Protein AF-A0A3A4KL63-F1 (afdb_monomer)

Sequence (98 aa):
MMPVARDPVGDGLELARTRLVRYDVAFSEEAIEQTLAGANELLRSGPAVPDRATELTIEMVAIAATMRIHYGEPELSFNELASFVDVFRRFMNSWWHE

Secondary structure (DSSP, 8-state):
-PPPPP-HHHHHHHHHHHHHHHTT----TGGGHHHHHHHHHHHHHSS---HHHHHHHHHHHHHHHHHHHHHTPPPPPHHHHHHHHHHHHHHHHHHH--

Mean predicted aligned error: 4.66 Å

Organism: NCBI:txid2340916

Solvent-accessible surface area (backbone atoms only — not comparable to full-atom values): 5670 Å² total; per-residue (Å²): 132,82,79,77,79,83,53,32,58,60,55,6,48,52,51,24,45,55,52,34,52,75,70,75,38,84,77,55,67,80,84,38,42,69,57,53,51,51,50,52,49,56,54,69,74,47,75,89,69,59,56,71,53,46,15,52,50,39,18,53,50,52,43,52,44,44,51,26,59,74,73,72,45,78,77,76,46,69,67,58,49,51,52,49,53,52,52,50,50,52,57,50,50,58,64,73,74,108

Foldseek 3Di:
DDDDPDDLLVLLVVLLVVVCVVVVQDADCVQCVVQSVLLVCLQVVDPPDDSPLNSVLNNVSSNVQSVCVVVVHDGQDSVNSNVSNVVSRVVVVVVVVD

Nearest PDB structures (foldseek):
  5vov-assembly1_C  TM=2.428E-01  e=6.718E+00  Rattus norvegicus

pLDDT: mean 89.21, std 11.63, range [44.28, 97.62]

Structure (mmCIF, N/CA/C/O backbone):
data_AF-A0A3A4KL63-F1
#
_entry.id   AF-A0A3A4KL63-F1
#
loop_
_atom_site.group_PDB
_atom_site.id
_atom_site.type_symbol
_atom_site.label_atom_id
_atom_site.label_alt_id
_atom_site.label_comp_id
_atom_site.label_asym_id
_atom_site.label_entity_id
_atom_site.label_seq_id
_atom_site.pdbx_PDB_ins_code
_atom_site.Cartn_x
_atom_site.Cartn_y
_atom_site.Cartn_z
_atom_site.occupancy
_atom_site.B_iso_or_equiv
_atom_site.auth_seq_id
_atom_site.auth_comp_id
_atom_site.auth_asym_id
_atom_site.auth_atom_id
_atom_site.pdbx_PDB_model_num
ATOM 1 N N . MET A 1 1 ? 4.326 14.903 -29.509 1.00 53.88 1 MET A N 1
ATOM 2 C CA . MET A 1 1 ? 3.621 14.426 -28.303 1.00 53.88 1 MET A CA 1
ATOM 3 C C . MET A 1 1 ? 4.703 14.065 -27.305 1.00 53.88 1 MET A C 1
ATOM 5 O O . MET A 1 1 ? 5.495 13.187 -27.620 1.00 53.88 1 MET A O 1
ATOM 9 N N . MET A 1 2 ? 4.866 14.821 -26.218 1.00 44.28 2 MET A N 1
ATOM 10 C CA . MET A 1 2 ? 5.838 14.428 -25.193 1.00 44.28 2 MET A CA 1
ATOM 11 C C . MET A 1 2 ? 5.289 13.196 -24.464 1.00 44.28 2 MET A C 1
ATOM 13 O O . MET A 1 2 ? 4.087 13.181 -24.189 1.00 44.28 2 MET A O 1
ATOM 17 N N . PRO A 1 3 ? 6.098 12.154 -24.211 1.00 50.56 3 PRO A N 1
ATOM 18 C CA . PRO A 1 3 ? 5.645 11.026 -23.413 1.00 50.56 3 PRO A CA 1
ATOM 19 C C . PRO A 1 3 ? 5.285 11.541 -22.017 1.00 50.56 3 PRO A C 1
ATOM 21 O O . PRO A 1 3 ? 6.078 12.242 -21.388 1.00 50.56 3 PRO A O 1
ATOM 24 N N . VAL A 1 4 ? 4.071 11.235 -21.560 1.00 60.41 4 VAL A N 1
ATOM 25 C CA . VAL A 1 4 ? 3.689 11.427 -20.159 1.00 60.41 4 VAL A CA 1
ATOM 26 C C . VAL A 1 4 ? 4.657 10.580 -19.338 1.00 60.41 4 VAL A C 1
ATOM 28 O O . VAL A 1 4 ? 4.793 9.384 -19.599 1.00 60.41 4 VAL A O 1
ATOM 31 N N . ALA A 1 5 ? 5.390 11.205 -18.416 1.00 72.25 5 ALA A N 1
ATOM 32 C CA . ALA A 1 5 ? 6.237 10.465 -17.492 1.00 72.25 5 ALA A CA 1
ATOM 33 C C . ALA A 1 5 ? 5.341 9.508 -16.696 1.00 72.25 5 ALA A C 1
ATOM 35 O O . ALA A 1 5 ? 4.334 9.939 -16.135 1.00 72.25 5 ALA A O 1
ATOM 36 N N . ARG A 1 6 ? 5.667 8.214 -16.707 1.00 82.56 6 ARG A N 1
ATOM 37 C CA . ARG A 1 6 ? 4.919 7.207 -15.955 1.00 82.56 6 ARG A CA 1
ATOM 38 C C . ARG A 1 6 ? 5.092 7.473 -14.460 1.00 82.56 6 ARG A C 1
ATOM 40 O O . ARG A 1 6 ? 6.217 7.690 -14.013 1.00 82.56 6 ARG A O 1
ATOM 47 N N . ASP A 1 7 ? 3.993 7.447 -13.714 1.00 91.38 7 ASP A N 1
ATOM 48 C CA . ASP A 1 7 ? 3.990 7.525 -12.254 1.00 91.38 7 ASP A CA 1
ATOM 49 C C . ASP A 1 7 ? 3.663 6.137 -11.681 1.00 91.38 7 ASP A C 1
ATOM 51 O O . ASP A 1 7 ? 2.494 5.819 -11.465 1.00 91.38 7 ASP A O 1
ATOM 55 N N . PRO A 1 8 ? 4.671 5.277 -11.447 1.00 92.62 8 PRO A N 1
ATOM 56 C CA . PRO A 1 8 ? 4.424 3.919 -10.975 1.00 92.62 8 PRO A CA 1
ATOM 57 C C . PRO A 1 8 ? 3.810 3.870 -9.571 1.00 92.62 8 PRO A C 1
ATOM 59 O O . PRO A 1 8 ? 3.180 2.874 -9.224 1.00 92.62 8 PRO A O 1
ATOM 62 N N . VAL A 1 9 ? 3.986 4.914 -8.754 1.00 93.25 9 VAL A N 1
ATOM 63 C CA . VAL A 1 9 ? 3.357 4.987 -7.429 1.00 93.25 9 VAL A CA 1
ATOM 64 C C . VAL A 1 9 ? 1.866 5.258 -7.595 1.00 93.25 9 VAL A C 1
ATOM 66 O O . VAL A 1 9 ? 1.055 4.514 -7.047 1.00 93.25 9 VAL A O 1
ATOM 69 N N . GLY A 1 10 ? 1.510 6.264 -8.399 1.00 94.56 10 GLY A N 1
ATOM 70 C CA . GLY A 1 10 ? 0.120 6.566 -8.742 1.00 94.56 10 GLY A CA 1
ATOM 71 C C . GLY A 1 10 ? -0.598 5.384 -9.400 1.00 94.56 10 GLY A C 1
ATOM 72 O O . GLY A 1 10 ? -1.693 5.021 -8.973 1.00 94.56 10 GLY A O 1
ATOM 73 N N . ASP A 1 11 ? 0.051 4.721 -10.363 1.00 95.50 11 ASP A N 1
ATOM 74 C CA . ASP A 1 11 ? -0.479 3.517 -11.020 1.00 95.50 11 ASP A CA 1
ATOM 75 C C . ASP A 1 11 ? -0.794 2.410 -9.988 1.00 95.50 11 ASP A C 1
ATOM 77 O O . ASP A 1 11 ? -1.860 1.791 -10.023 1.00 95.50 11 ASP A O 1
ATOM 81 N N . GLY A 1 12 ? 0.108 2.185 -9.024 1.00 95.88 12 GLY A N 1
ATOM 82 C CA . GLY A 1 12 ? -0.063 1.174 -7.977 1.00 95.88 12 GLY A CA 1
ATOM 83 C C . GLY A 1 12 ? -1.208 1.490 -7.009 1.00 95.88 12 GLY A C 1
ATOM 84 O O . GLY A 1 12 ? -1.959 0.591 -6.620 1.00 95.88 12 GLY A O 1
ATOM 85 N N . LEU A 1 13 ? -1.381 2.765 -6.649 1.00 96.69 13 LEU A N 1
ATOM 86 C CA . LEU A 1 13 ? -2.489 3.217 -5.800 1.00 96.69 13 LEU A CA 1
ATOM 87 C C . LEU A 1 13 ? -3.842 3.052 -6.489 1.00 96.69 13 LEU A C 1
ATOM 89 O O . LEU A 1 13 ? -4.797 2.594 -5.860 1.00 96.69 13 LEU A O 1
ATOM 93 N N . GLU A 1 14 ? -3.925 3.359 -7.781 1.00 96.62 14 GLU A N 1
ATOM 94 C CA . GLU A 1 14 ? -5.167 3.201 -8.537 1.00 96.62 14 GLU A CA 1
ATOM 95 C C . GLU A 1 14 ? -5.562 1.723 -8.682 1.00 96.62 14 GLU A C 1
ATOM 97 O O . GLU A 1 14 ? -6.739 1.365 -8.553 1.00 96.62 14 GLU A O 1
ATOM 102 N N . LEU A 1 15 ? -4.580 0.831 -8.859 1.00 96.88 15 LEU A N 1
ATOM 103 C CA . LEU A 1 15 ? -4.818 -0.612 -8.824 1.00 96.88 15 LEU A CA 1
ATOM 104 C C . LEU A 1 15 ? -5.332 -1.078 -7.458 1.00 96.88 15 LEU A C 1
ATOM 106 O O . LEU A 1 15 ? -6.310 -1.832 -7.398 1.00 96.88 15 LEU A O 1
ATOM 110 N N . ALA A 1 16 ? -4.718 -0.614 -6.365 1.00 97.56 16 ALA A N 1
ATOM 111 C CA . ALA A 1 16 ? -5.168 -0.935 -5.014 1.00 97.56 16 ALA A CA 1
ATOM 112 C C . ALA A 1 16 ? -6.609 -0.469 -4.784 1.00 97.56 16 ALA A C 1
ATOM 114 O O . ALA A 1 16 ? -7.457 -1.275 -4.393 1.00 97.56 16 ALA A O 1
ATOM 115 N N . ARG A 1 17 ? -6.910 0.795 -5.107 1.00 97.44 17 ARG A N 1
ATOM 116 C CA . ARG A 1 17 ? -8.255 1.381 -5.036 1.00 97.44 17 ARG A CA 1
ATOM 117 C C . ARG A 1 17 ? -9.263 0.538 -5.810 1.00 97.44 17 ARG A C 1
ATOM 119 O O . ARG A 1 17 ? -10.279 0.132 -5.249 1.00 97.44 17 ARG A O 1
ATOM 126 N N . THR A 1 18 ? -8.966 0.225 -7.071 1.00 97.19 18 THR A N 1
ATOM 127 C CA . THR A 1 18 ? -9.842 -0.577 -7.938 1.00 97.19 18 THR A CA 1
ATOM 128 C C . THR A 1 18 ? -10.152 -1.942 -7.321 1.00 97.19 18 THR A C 1
ATOM 130 O O . THR A 1 18 ? -11.302 -2.391 -7.336 1.00 97.19 18 THR A O 1
ATOM 133 N N . ARG A 1 19 ? -9.148 -2.619 -6.749 1.00 96.88 19 ARG A N 1
ATOM 134 C CA . ARG A 1 19 ? -9.351 -3.924 -6.104 1.00 96.88 19 ARG A CA 1
ATOM 135 C C . ARG A 1 19 ? -10.139 -3.819 -4.811 1.00 96.88 19 ARG A C 1
ATOM 137 O O . ARG A 1 19 ? -11.051 -4.613 -4.622 1.00 96.88 19 ARG A O 1
ATOM 144 N N . LEU A 1 20 ? -9.811 -2.868 -3.945 1.00 97.06 20 LEU A N 1
ATOM 145 C CA . LEU A 1 20 ? -10.491 -2.688 -2.662 1.00 97.06 20 LEU A CA 1
ATOM 146 C C . LEU A 1 20 ? -11.973 -2.360 -2.869 1.00 97.06 20 LEU A C 1
ATOM 148 O O . LEU A 1 20 ? -12.827 -3.026 -2.289 1.00 97.06 20 LEU A O 1
ATOM 152 N N . VAL A 1 21 ? -12.288 -1.457 -3.805 1.00 95.50 21 VAL A N 1
ATOM 153 C CA . VAL A 1 21 ? -13.672 -1.128 -4.185 1.00 95.50 21 VAL A CA 1
ATOM 154 C C . VAL A 1 21 ? -14.415 -2.351 -4.723 1.00 95.50 21 VAL A C 1
ATOM 156 O O . VAL A 1 21 ? -15.575 -2.568 -4.380 1.00 95.50 21 VAL A O 1
ATOM 159 N N . ARG A 1 22 ? -13.757 -3.201 -5.525 1.00 96.62 22 ARG A N 1
ATOM 160 C CA . ARG A 1 22 ? -14.360 -4.452 -6.019 1.00 96.62 22 ARG A CA 1
ATOM 161 C C . ARG A 1 22 ? -14.778 -5.400 -4.886 1.00 96.62 22 ARG A C 1
ATOM 163 O O . ARG A 1 22 ? -15.700 -6.189 -5.087 1.00 96.62 22 ARG A O 1
ATOM 170 N N . TYR A 1 23 ? -14.111 -5.341 -3.737 1.00 95.06 23 TYR A N 1
ATOM 171 C CA . TYR A 1 23 ? -14.418 -6.145 -2.551 1.00 95.06 23 TYR A CA 1
ATOM 172 C C . TYR A 1 23 ? -15.196 -5.370 -1.475 1.00 95.06 23 TYR A C 1
ATOM 174 O O . TYR A 1 23 ? -15.270 -5.840 -0.345 1.00 95.06 23 TYR A O 1
ATOM 182 N N . ASP A 1 24 ? -15.783 -4.218 -1.820 1.00 95.88 24 ASP A N 1
ATOM 183 C CA . ASP A 1 24 ? -16.555 -3.360 -0.906 1.00 95.88 24 ASP A CA 1
ATOM 184 C C . ASP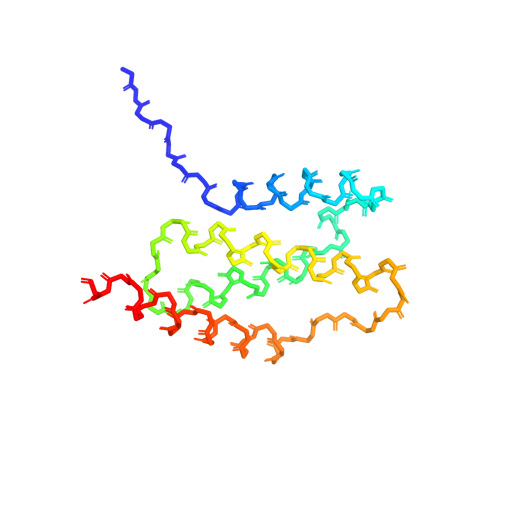 A 1 24 ? -15.749 -2.870 0.315 1.00 95.88 24 ASP A C 1
ATOM 186 O O . ASP A 1 24 ? -16.273 -2.642 1.404 1.00 95.88 24 ASP A O 1
ATOM 190 N N . VAL A 1 25 ? -14.435 -2.699 0.135 1.00 97.00 25 VAL A N 1
ATOM 191 C CA . VAL A 1 25 ? -13.536 -2.145 1.150 1.00 97.00 25 VAL A CA 1
ATOM 192 C C . VAL A 1 25 ? -13.297 -0.670 0.849 1.00 97.00 25 VAL A C 1
ATOM 194 O O . VAL A 1 25 ? -12.783 -0.308 -0.212 1.00 97.00 25 VAL A O 1
ATOM 197 N N . ALA A 1 26 ? -13.660 0.195 1.798 1.00 92.81 26 ALA A N 1
ATOM 198 C CA . ALA A 1 26 ? -13.433 1.630 1.688 1.00 92.81 26 ALA A CA 1
ATOM 199 C C . ALA A 1 26 ? -11.929 1.944 1.649 1.00 92.81 26 ALA A C 1
ATOM 201 O O . ALA A 1 26 ? -11.177 1.540 2.533 1.00 92.81 26 ALA A O 1
ATOM 202 N N . PHE A 1 27 ? -11.508 2.697 0.633 1.00 92.25 27 PHE A N 1
ATOM 203 C CA . PHE A 1 27 ? -10.125 3.125 0.452 1.00 92.25 27 PHE A CA 1
ATOM 204 C C . PHE A 1 27 ? -9.981 4.622 0.734 1.00 92.25 27 PHE A C 1
ATOM 206 O O . PHE A 1 27 ? -10.713 5.437 0.169 1.00 92.25 27 PHE A O 1
ATOM 213 N N . SER A 1 28 ? -9.012 4.976 1.577 1.00 92.00 28 SER A N 1
ATOM 214 C CA . SER A 1 28 ? -8.618 6.357 1.856 1.00 92.00 28 SER A CA 1
ATOM 215 C C . SER A 1 28 ? -7.098 6.448 1.842 1.00 92.00 28 SER A C 1
ATOM 217 O O . SER A 1 28 ? -6.442 5.842 2.684 1.00 92.00 28 SER A O 1
ATOM 219 N N . GLU A 1 29 ? -6.544 7.209 0.897 1.00 91.19 29 GLU A N 1
ATOM 220 C CA . GLU A 1 29 ? -5.095 7.439 0.819 1.00 91.19 29 GLU A CA 1
ATOM 221 C C . GLU A 1 29 ? -4.576 8.185 2.049 1.00 91.19 29 GLU A C 1
ATOM 223 O O . GLU A 1 29 ? -3.515 7.845 2.560 1.00 91.19 29 GLU A O 1
ATOM 228 N N . GLU A 1 30 ? -5.357 9.134 2.574 1.00 94.31 30 GLU A N 1
ATOM 229 C CA . GLU A 1 30 ? -5.035 9.870 3.803 1.00 94.31 30 GLU A CA 1
ATOM 230 C C . GLU A 1 30 ? -4.878 8.917 4.995 1.00 94.31 30 GLU A C 1
ATOM 232 O O . GLU A 1 30 ? -3.956 9.054 5.794 1.00 94.31 30 GLU A O 1
ATOM 237 N N . ALA A 1 31 ? -5.721 7.882 5.075 1.00 92.50 31 ALA A N 1
ATOM 238 C CA . ALA A 1 31 ? -5.664 6.905 6.160 1.00 92.50 31 ALA A CA 1
ATOM 239 C C . ALA A 1 31 ? -4.414 6.007 6.112 1.00 92.50 31 ALA A C 1
ATOM 241 O O . ALA A 1 31 ? -4.075 5.391 7.117 1.00 92.50 31 ALA A O 1
ATOM 242 N N . ILE A 1 32 ? -3.731 5.922 4.966 1.00 94.62 32 ILE A N 1
ATOM 243 C CA . ILE A 1 32 ? -2.530 5.095 4.779 1.00 94.62 32 ILE A CA 1
ATOM 244 C C . ILE A 1 32 ? -1.292 5.921 4.400 1.00 94.62 32 ILE A C 1
ATOM 246 O O . ILE A 1 32 ? -0.266 5.353 4.018 1.00 94.62 32 ILE A O 1
ATOM 250 N N . GLU A 1 33 ? -1.357 7.251 4.512 1.00 94.56 33 GLU A N 1
ATOM 251 C CA . GLU A 1 33 ? -0.321 8.175 4.036 1.00 94.56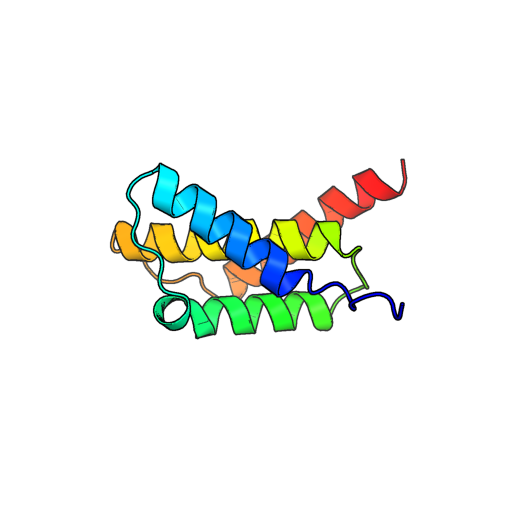 33 GLU A CA 1
ATOM 252 C C . GLU A 1 33 ? 1.056 7.849 4.634 1.00 94.56 33 GLU A C 1
ATOM 254 O O . GLU A 1 33 ? 2.048 7.752 3.909 1.00 94.56 33 GLU A O 1
ATOM 259 N N . GLN A 1 34 ? 1.119 7.600 5.946 1.00 93.12 34 GLN A N 1
ATOM 260 C CA . GLN A 1 34 ? 2.374 7.277 6.633 1.00 93.12 34 GLN A CA 1
ATOM 261 C C . GLN A 1 34 ? 2.978 5.953 6.147 1.00 93.12 34 GLN A C 1
ATOM 263 O O . GLN A 1 34 ? 4.188 5.861 5.930 1.00 93.12 34 GLN A O 1
ATOM 268 N N . THR A 1 35 ? 2.143 4.935 5.916 1.00 94.62 35 THR A N 1
ATOM 269 C CA . THR A 1 35 ? 2.583 3.650 5.357 1.00 94.62 35 THR A CA 1
ATOM 270 C C . THR A 1 35 ? 3.140 3.835 3.944 1.00 94.62 35 THR A C 1
ATOM 272 O O . THR A 1 35 ? 4.206 3.305 3.622 1.00 94.62 35 THR A O 1
ATOM 275 N N . LEU A 1 36 ? 2.457 4.617 3.104 1.00 94.44 36 LEU A N 1
ATOM 276 C CA . LEU A 1 36 ? 2.900 4.905 1.740 1.00 94.44 36 LEU A CA 1
ATOM 277 C C . LEU A 1 36 ? 4.199 5.715 1.713 1.00 94.44 36 LEU A C 1
ATOM 279 O O . LEU A 1 36 ? 5.074 5.438 0.890 1.00 94.44 36 LEU A O 1
ATOM 283 N N . ALA A 1 37 ? 4.358 6.678 2.621 1.00 94.06 37 ALA A N 1
ATOM 284 C CA . ALA A 1 37 ? 5.596 7.433 2.774 1.00 94.06 37 ALA A CA 1
ATOM 285 C C . ALA A 1 37 ? 6.773 6.504 3.118 1.00 94.06 37 ALA A C 1
ATOM 287 O O . ALA A 1 37 ? 7.803 6.553 2.443 1.00 94.06 37 ALA A O 1
ATOM 288 N N . GLY A 1 38 ? 6.588 5.593 4.082 1.00 94.38 38 GLY A N 1
ATOM 289 C CA . GLY A 1 38 ? 7.604 4.607 4.458 1.00 94.38 38 GLY A CA 1
ATOM 290 C C . GLY A 1 38 ? 7.954 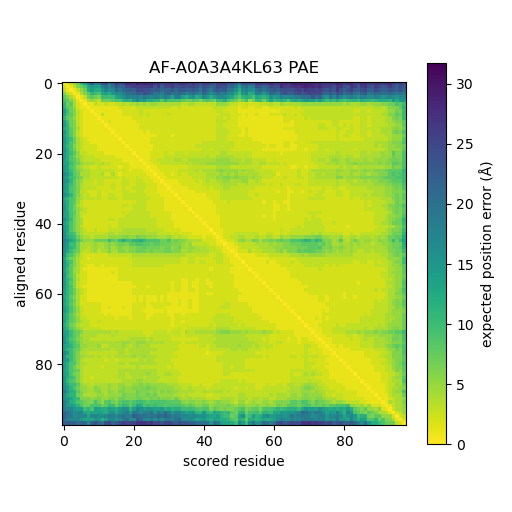3.639 3.322 1.00 94.38 38 GLY A C 1
ATOM 291 O O . GLY A 1 38 ? 9.129 3.392 3.052 1.00 94.38 38 GLY A O 1
ATOM 292 N N . ALA A 1 39 ? 6.958 3.131 2.591 1.00 93.31 39 ALA A N 1
ATOM 293 C CA . ALA A 1 39 ? 7.198 2.265 1.436 1.00 93.31 39 ALA A CA 1
ATOM 294 C C . ALA A 1 39 ? 7.967 2.988 0.315 1.00 93.31 39 ALA A C 1
ATOM 296 O O . ALA A 1 39 ? 8.919 2.438 -0.242 1.00 93.31 39 ALA A O 1
ATOM 297 N N . ASN A 1 40 ? 7.607 4.240 0.022 1.00 91.88 40 ASN A N 1
ATOM 298 C CA . ASN A 1 40 ? 8.311 5.065 -0.959 1.00 91.88 40 ASN A CA 1
ATOM 299 C C . ASN A 1 40 ? 9.760 5.355 -0.547 1.00 91.88 40 ASN A C 1
ATOM 301 O O . ASN A 1 40 ? 10.659 5.316 -1.390 1.00 91.88 40 ASN A O 1
ATOM 305 N N . GLU A 1 41 ? 10.012 5.617 0.735 1.00 93.69 41 GLU A N 1
ATOM 306 C CA . GLU A 1 41 ? 11.366 5.788 1.266 1.00 93.69 41 GLU A CA 1
ATOM 307 C C . GLU A 1 41 ? 12.206 4.510 1.100 1.00 93.69 41 GLU A C 1
ATOM 309 O O . GLU A 1 41 ? 13.341 4.562 0.618 1.00 93.69 41 GLU A O 1
ATOM 314 N N . LEU A 1 42 ? 11.641 3.343 1.417 1.00 93.25 42 LEU A N 1
ATOM 315 C CA . LEU A 1 42 ? 12.311 2.045 1.270 1.00 93.25 42 LEU A CA 1
ATOM 316 C C . LEU A 1 42 ? 12.615 1.692 -0.194 1.00 93.25 42 LEU A C 1
ATOM 318 O O . LEU A 1 42 ? 13.650 1.088 -0.497 1.00 93.25 42 LEU A O 1
ATOM 322 N N . LEU A 1 43 ? 11.731 2.076 -1.117 1.00 90.25 43 LEU A N 1
ATOM 323 C CA . LEU A 1 43 ? 11.935 1.891 -2.553 1.00 90.25 43 LEU A CA 1
ATOM 324 C C . LEU A 1 43 ? 13.033 2.813 -3.098 1.00 90.25 43 LEU A C 1
ATOM 326 O O . LEU A 1 43 ? 13.843 2.359 -3.902 1.00 90.25 43 LEU A O 1
ATOM 330 N N . ARG A 1 44 ? 13.111 4.065 -2.624 1.00 89.75 44 ARG A N 1
ATOM 331 C CA . ARG A 1 44 ? 14.127 5.051 -3.045 1.00 89.75 44 ARG A CA 1
ATOM 332 C C . ARG A 1 44 ? 15.506 4.836 -2.423 1.00 89.75 44 ARG A C 1
ATOM 334 O O . ARG A 1 44 ? 16.503 5.186 -3.044 1.00 89.75 44 ARG A O 1
ATOM 341 N N . SER A 1 45 ? 15.569 4.313 -1.201 1.00 89.94 45 SER A N 1
ATOM 342 C CA . SER A 1 45 ? 16.829 4.105 -0.467 1.00 89.94 45 SER A CA 1
ATOM 343 C C . SER A 1 45 ? 17.584 2.838 -0.883 1.00 89.94 45 SER A C 1
ATOM 345 O O . SER A 1 45 ? 18.761 2.690 -0.558 1.00 89.94 45 SER A O 1
ATOM 347 N N . GLY A 1 46 ? 16.926 1.920 -1.594 1.00 83.88 46 GLY A N 1
ATOM 348 C CA . GLY A 1 46 ? 17.535 0.685 -2.080 1.00 83.88 46 GLY A CA 1
ATOM 349 C C . GLY A 1 46 ? 17.991 0.740 -3.543 1.00 83.88 46 GLY A C 1
ATOM 350 O O . GLY A 1 46 ? 17.930 1.785 -4.191 1.00 83.88 46 GLY A O 1
ATOM 351 N N . PRO A 1 47 ? 18.437 -0.407 -4.088 1.00 84.19 47 PRO A N 1
ATOM 352 C CA . PRO A 1 47 ? 18.710 -0.548 -5.513 1.00 84.19 47 PRO A CA 1
ATOM 353 C C . PRO A 1 47 ? 17.489 -0.173 -6.353 1.00 84.19 47 PRO A C 1
ATOM 355 O O . PRO A 1 47 ? 16.355 -0.480 -5.972 1.00 84.19 47 PRO A O 1
ATOM 358 N N . ALA A 1 48 ? 17.741 0.444 -7.509 1.00 83.62 48 ALA A N 1
ATOM 359 C CA . ALA A 1 48 ? 16.694 0.793 -8.457 1.00 83.62 48 ALA A CA 1
ATOM 360 C C . ALA A 1 48 ? 15.901 -0.458 -8.860 1.00 83.62 48 ALA A C 1
ATOM 362 O O . ALA A 1 48 ? 16.479 -1.479 -9.233 1.00 83.62 48 ALA A O 1
ATOM 363 N N . VAL A 1 49 ? 14.576 -0.358 -8.782 1.00 84.81 49 VAL A N 1
ATOM 364 C CA . VAL A 1 49 ? 13.646 -1.395 -9.227 1.00 84.81 49 VAL A CA 1
ATOM 365 C C . VAL A 1 49 ? 12.886 -0.900 -10.462 1.00 84.81 49 VAL A C 1
ATOM 367 O O . VAL A 1 49 ? 12.640 0.302 -10.572 1.00 84.81 49 VAL A O 1
ATOM 370 N N . PRO A 1 50 ? 12.507 -1.781 -11.403 1.00 88.19 50 PRO A N 1
ATOM 371 C CA . PRO A 1 50 ? 11.686 -1.395 -12.549 1.00 88.19 50 PRO A CA 1
ATOM 372 C C . PRO A 1 50 ? 10.341 -0.789 -12.134 1.00 88.19 50 PRO A C 1
ATOM 374 O O . PRO A 1 50 ? 9.766 -1.193 -11.128 1.00 88.19 50 PRO A O 1
ATOM 377 N N . ASP A 1 51 ? 9.771 0.095 -12.954 1.00 90.94 51 ASP A N 1
ATOM 378 C CA . ASP A 1 51 ? 8.486 0.760 -12.669 1.00 90.94 51 ASP A CA 1
ATOM 379 C C . ASP A 1 51 ? 7.368 -0.219 -12.292 1.00 90.94 51 ASP A C 1
ATOM 381 O O . ASP A 1 51 ? 6.617 0.014 -11.348 1.00 90.94 51 ASP A O 1
ATOM 385 N N . ARG A 1 52 ? 7.294 -1.366 -12.980 1.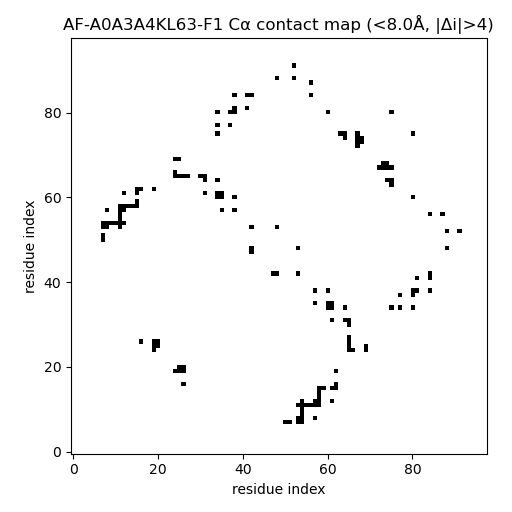00 88.88 52 ARG A N 1
ATOM 386 C CA . ARG A 1 52 ? 6.293 -2.401 -12.685 1.00 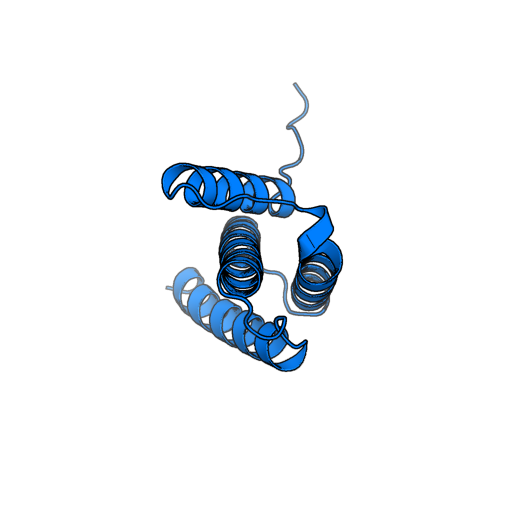88.88 52 ARG A CA 1
ATOM 387 C C . ARG A 1 52 ? 6.469 -3.012 -11.290 1.00 88.88 52 ARG A C 1
ATOM 389 O O . ARG A 1 52 ? 5.491 -3.425 -10.679 1.00 88.88 52 ARG A O 1
ATOM 396 N N . ALA A 1 53 ? 7.698 -3.075 -10.784 1.00 89.44 53 ALA A N 1
ATOM 397 C CA . ALA A 1 53 ? 7.993 -3.494 -9.416 1.00 89.44 53 ALA A CA 1
ATOM 398 C C . ALA A 1 53 ? 7.401 -2.531 -8.399 1.00 89.44 53 ALA A C 1
ATOM 400 O O . ALA A 1 53 ? 6.763 -2.951 -7.437 1.00 89.44 53 ALA A O 1
ATOM 401 N N . THR A 1 54 ? 7.662 -1.243 -8.622 1.00 91.94 54 THR A N 1
ATOM 402 C CA . THR A 1 54 ? 7.215 -0.148 -7.772 1.00 91.94 54 THR A CA 1
ATOM 403 C C . THR A 1 54 ? 5.698 -0.155 -7.715 1.00 91.94 54 THR A C 1
ATOM 405 O O . THR A 1 54 ? 5.141 -0.216 -6.626 1.00 91.94 54 THR A O 1
ATOM 408 N N . GLU A 1 55 ? 5.048 -0.234 -8.877 1.00 94.19 55 GLU A N 1
ATOM 409 C CA . GLU A 1 55 ? 3.595 -0.334 -9.010 1.00 94.19 55 GLU A CA 1
ATOM 410 C C . GLU A 1 55 ? 3.013 -1.485 -8.178 1.00 94.19 55 GLU A C 1
ATOM 412 O O . GLU A 1 55 ? 2.153 -1.261 -7.329 1.00 94.19 55 GLU A O 1
ATOM 417 N N . LEU A 1 56 ? 3.537 -2.705 -8.345 1.00 93.62 56 LEU A N 1
ATOM 418 C CA . LEU A 1 56 ? 3.072 -3.879 -7.597 1.00 93.62 56 LEU A CA 1
ATOM 419 C C . LEU A 1 56 ? 3.353 -3.769 -6.092 1.00 93.62 56 LEU A C 1
ATOM 421 O O . LEU A 1 56 ? 2.544 -4.200 -5.274 1.00 93.62 56 LEU A O 1
ATOM 425 N N . THR A 1 57 ? 4.498 -3.198 -5.711 1.00 94.19 57 THR A N 1
ATOM 426 C CA . THR A 1 57 ? 4.856 -3.012 -4.298 1.00 94.19 57 THR A CA 1
ATOM 427 C C . THR A 1 57 ? 3.876 -2.059 -3.627 1.00 94.19 57 THR A C 1
ATOM 429 O O . THR A 1 57 ? 3.345 -2.375 -2.564 1.00 94.19 57 THR A O 1
ATOM 432 N N . ILE A 1 58 ? 3.614 -0.915 -4.262 1.00 96.19 58 ILE A N 1
ATOM 433 C CA . ILE A 1 58 ? 2.685 0.097 -3.759 1.00 96.19 58 ILE A CA 1
ATOM 434 C C . ILE A 1 58 ? 1.265 -0.459 -3.704 1.00 96.19 58 ILE A C 1
ATOM 436 O O . ILE A 1 58 ? 0.606 -0.304 -2.678 1.00 96.19 58 ILE A O 1
ATOM 440 N N . GLU A 1 59 ? 0.828 -1.176 -4.742 1.00 96.94 59 GLU A N 1
ATOM 441 C CA . GLU A 1 59 ? -0.473 -1.848 -4.769 1.00 96.94 59 GLU A CA 1
ATOM 442 C C . GLU A 1 59 ? -0.651 -2.764 -3.547 1.00 96.94 59 GLU A C 1
ATOM 444 O O . GLU A 1 59 ? -1.627 -2.646 -2.804 1.00 96.94 59 GLU A O 1
ATOM 449 N N . MET A 1 60 ? 0.310 -3.657 -3.294 1.00 96.38 60 MET A N 1
ATOM 450 C CA . MET A 1 60 ? 0.220 -4.608 -2.183 1.00 96.38 60 MET A CA 1
ATOM 451 C C . MET A 1 60 ? 0.290 -3.932 -0.813 1.00 96.38 60 MET A C 1
ATOM 453 O O . MET A 1 60 ? -0.454 -4.323 0.086 1.00 96.38 60 MET A O 1
ATOM 457 N N . VAL A 1 61 ? 1.151 -2.923 -0.642 1.00 96.69 61 VAL A N 1
ATOM 458 C CA . VAL A 1 61 ? 1.255 -2.172 0.619 1.00 96.69 61 VAL A CA 1
ATOM 459 C C . VAL A 1 61 ? -0.042 -1.419 0.908 1.00 96.69 61 VAL A C 1
ATOM 461 O O . VAL A 1 61 ? -0.544 -1.489 2.028 1.00 96.69 61 VAL A O 1
ATOM 464 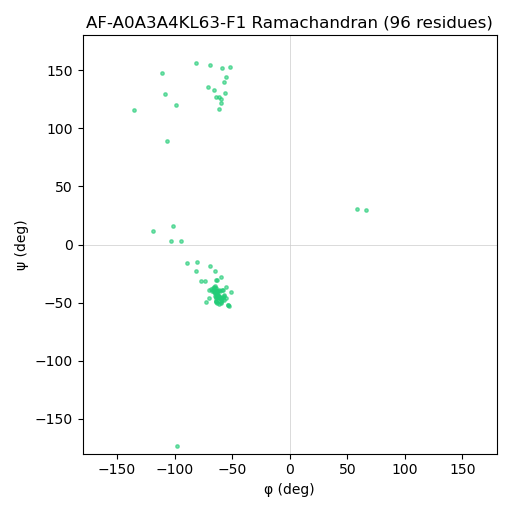N N . ALA A 1 62 ? -0.615 -0.745 -0.091 1.00 97.31 62 ALA A N 1
ATOM 465 C CA . ALA A 1 62 ? -1.861 -0.000 0.057 1.00 97.31 62 ALA A CA 1
ATOM 466 C C . ALA A 1 62 ? -3.042 -0.917 0.409 1.00 97.31 62 ALA A C 1
ATOM 468 O O . ALA A 1 62 ? -3.838 -0.593 1.295 1.00 97.31 62 ALA A O 1
ATOM 469 N N . ILE A 1 63 ? -3.126 -2.088 -0.235 1.00 97.62 63 ILE A N 1
ATOM 470 C CA . ILE A 1 63 ? -4.112 -3.121 0.102 1.00 97.62 63 ILE A CA 1
ATOM 471 C C . ILE A 1 63 ? -3.900 -3.602 1.537 1.00 97.62 63 ILE A C 1
ATOM 473 O O . ILE A 1 63 ? -4.846 -3.591 2.318 1.00 97.62 63 ILE A O 1
ATOM 477 N N . ALA A 1 64 ? -2.680 -3.988 1.912 1.00 96.94 64 ALA A N 1
ATOM 478 C CA . ALA A 1 64 ? -2.398 -4.504 3.248 1.00 96.94 64 ALA A CA 1
ATOM 479 C C . ALA A 1 64 ? -2.726 -3.477 4.345 1.00 96.94 64 ALA A C 1
ATOM 481 O O . ALA A 1 64 ? -3.413 -3.816 5.306 1.00 96.94 64 ALA A O 1
ATOM 482 N N . ALA A 1 65 ? -2.311 -2.219 4.174 1.00 97.06 65 ALA A N 1
ATOM 483 C CA . ALA A 1 65 ? -2.605 -1.140 5.114 1.00 97.06 65 ALA A CA 1
ATOM 484 C C . ALA A 1 65 ? -4.114 -0.894 5.251 1.00 97.06 65 ALA A C 1
ATOM 486 O O . ALA A 1 65 ? -4.637 -0.827 6.362 1.00 97.06 65 ALA A O 1
ATOM 487 N N . THR A 1 66 ? -4.833 -0.849 4.126 1.00 97.50 66 THR A N 1
ATOM 488 C CA . THR A 1 66 ? -6.287 -0.644 4.135 1.00 97.50 66 THR A CA 1
ATOM 489 C C . THR A 1 66 ? -7.016 -1.812 4.796 1.00 97.50 66 THR A C 1
ATOM 491 O O . THR A 1 66 ? -7.931 -1.598 5.588 1.00 97.50 66 THR A O 1
ATOM 494 N N . MET A 1 67 ? -6.603 -3.052 4.524 1.00 97.50 67 MET A N 1
ATOM 495 C CA . MET A 1 67 ? -7.207 -4.237 5.137 1.00 97.50 67 MET A CA 1
ATOM 496 C C . MET A 1 67 ? -6.964 -4.288 6.648 1.00 97.50 67 MET A C 1
ATOM 498 O O . MET A 1 67 ? -7.871 -4.660 7.389 1.00 97.50 67 MET A O 1
ATOM 502 N N . ARG A 1 68 ? -5.788 -3.857 7.124 1.00 96.06 68 ARG A N 1
ATOM 503 C CA . ARG A 1 68 ? -5.532 -3.742 8.565 1.00 96.06 68 ARG A CA 1
ATOM 504 C C . ARG A 1 68 ? -6.462 -2.735 9.230 1.00 96.06 68 ARG A C 1
ATOM 506 O O . ARG A 1 68 ? -7.074 -3.062 10.241 1.00 96.06 68 ARG A O 1
ATOM 513 N N . ILE A 1 69 ? -6.645 -1.560 8.626 1.00 95.38 69 ILE A N 1
ATOM 514 C CA . ILE A 1 69 ? -7.614 -0.563 9.107 1.00 95.38 69 ILE A CA 1
ATOM 515 C C . ILE A 1 69 ? -9.030 -1.153 9.114 1.00 95.38 69 ILE A C 1
ATOM 517 O O . ILE A 1 69 ? -9.738 -1.040 10.112 1.00 95.38 69 ILE A O 1
ATOM 521 N N . HIS A 1 70 ? -9.425 -1.826 8.030 1.00 95.44 70 HIS A N 1
ATOM 522 C CA . HIS A 1 70 ? -10.748 -2.434 7.885 1.00 95.44 70 HIS A CA 1
ATOM 523 C C . HIS A 1 70 ? -11.058 -3.459 8.987 1.00 95.44 70 HIS A C 1
ATOM 525 O O . HIS A 1 70 ? -12.179 -3.493 9.490 1.00 95.44 70 HIS A O 1
ATOM 531 N N . TYR A 1 71 ? -10.071 -4.261 9.394 1.00 96.25 71 TYR A N 1
ATOM 532 C CA . TYR A 1 71 ? -10.228 -5.270 10.446 1.00 96.25 71 TYR A CA 1
ATOM 533 C C . TYR A 1 71 ? -9.827 -4.798 11.853 1.00 96.25 71 TYR A C 1
ATOM 535 O O . TYR A 1 71 ? -9.905 -5.582 12.798 1.00 96.25 71 TYR A O 1
ATOM 543 N N . GLY A 1 72 ? -9.432 -3.532 12.025 1.00 95.12 72 GLY A N 1
ATOM 544 C CA . GLY A 1 72 ? -8.982 -3.004 13.317 1.00 95.12 72 GLY A CA 1
ATOM 545 C C . GLY A 1 72 ? -7.668 -3.622 13.810 1.00 95.12 72 GLY A C 1
ATOM 546 O O . GLY A 1 72 ? -7.452 -3.747 15.015 1.00 95.12 72 GLY A O 1
ATOM 547 N N . GLU A 1 73 ? -6.804 -4.042 12.888 1.00 95.94 73 GLU A N 1
ATOM 548 C CA . GLU A 1 73 ? -5.467 -4.550 13.184 1.00 95.94 73 GLU A CA 1
ATOM 549 C C . GLU A 1 73 ? -4.462 -3.402 13.394 1.00 95.94 73 GLU A C 1
ATOM 551 O O . GLU A 1 73 ? -4.659 -2.301 12.873 1.00 95.94 73 GLU A O 1
ATOM 556 N N . PRO A 1 74 ? -3.351 -3.638 14.121 1.00 93.69 74 PRO A N 1
ATOM 557 C CA . PRO A 1 74 ? -2.284 -2.651 14.256 1.00 93.69 74 PRO A CA 1
ATOM 558 C C . PRO A 1 74 ? -1.723 -2.226 12.899 1.00 93.69 74 PRO A C 1
ATOM 560 O O . PRO A 1 74 ? -1.490 -3.074 12.039 1.00 93.69 74 PRO A O 1
ATOM 563 N N . GLU A 1 75 ? -1.426 -0.940 12.726 1.00 91.12 75 GLU A N 1
ATOM 564 C CA . GLU A 1 75 ? -0.807 -0.427 11.501 1.00 91.12 75 GLU A CA 1
ATOM 565 C C . GLU A 1 75 ? 0.462 -1.200 11.117 1.00 91.12 75 GLU A C 1
ATOM 567 O O . GLU A 1 75 ? 1.153 -1.779 11.963 1.00 91.12 75 GLU A O 1
ATOM 572 N N . LEU A 1 76 ? 0.772 -1.217 9.818 1.00 92.25 76 LEU A N 1
ATOM 573 C CA . LEU A 1 76 ? 2.015 -1.806 9.334 1.00 92.25 76 LEU A CA 1
ATOM 574 C C . LEU A 1 76 ? 3.204 -1.056 9.932 1.00 92.25 76 LEU A C 1
ATOM 576 O O . LEU A 1 76 ? 3.423 0.124 9.659 1.00 92.25 76 LEU A O 1
ATOM 580 N N . SER A 1 77 ? 3.999 -1.767 10.722 1.00 93.25 77 SER A N 1
ATOM 581 C CA . SER A 1 77 ? 5.230 -1.216 11.264 1.00 93.25 77 SER A CA 1
ATOM 582 C C . SER A 1 77 ? 6.268 -1.019 10.159 1.00 93.25 77 SER A C 1
ATOM 584 O O . SER A 1 77 ? 6.310 -1.745 9.160 1.00 93.25 77 SER A O 1
ATOM 586 N N . PHE A 1 78 ? 7.188 -0.079 10.377 1.00 91.62 78 PHE A N 1
ATOM 587 C CA . PHE A 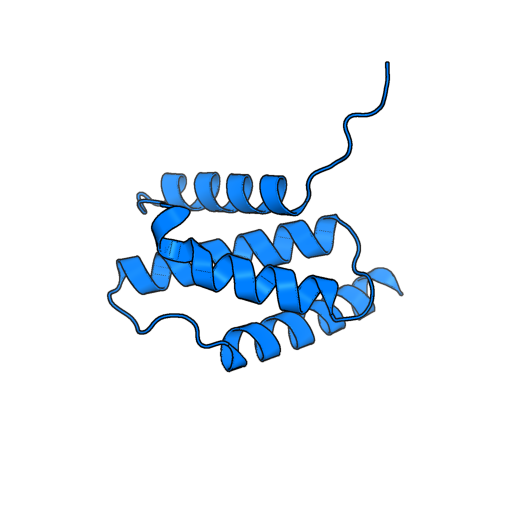1 78 ? 8.305 0.144 9.459 1.00 91.62 78 PHE A CA 1
ATOM 588 C C . PHE A 1 78 ? 9.137 -1.130 9.220 1.00 91.62 78 PHE A C 1
ATOM 590 O O . PHE A 1 78 ? 9.568 -1.382 8.100 1.00 91.62 78 PHE A O 1
ATOM 597 N N . ASN A 1 79 ? 9.322 -1.973 10.243 1.00 94.06 79 ASN A N 1
ATOM 598 C CA . ASN A 1 79 ? 10.073 -3.227 10.116 1.00 94.06 79 ASN A CA 1
ATOM 599 C C . ASN A 1 79 ? 9.355 -4.260 9.234 1.00 94.06 79 ASN A C 1
ATOM 601 O O . ASN A 1 79 ? 10.012 -4.962 8.462 1.00 94.06 79 ASN A O 1
ATOM 605 N N . GLU A 1 80 ? 8.026 -4.357 9.328 1.00 94.00 80 GLU A N 1
ATOM 606 C CA . GLU A 1 80 ? 7.224 -5.214 8.445 1.00 94.00 80 GLU A CA 1
ATOM 607 C C . GLU A 1 80 ? 7.301 -4.717 6.998 1.00 94.00 80 GLU A C 1
ATOM 609 O O . GLU A 1 80 ? 7.548 -5.514 6.092 1.00 94.00 80 GLU A O 1
ATOM 614 N N . LEU A 1 81 ? 7.184 -3.400 6.789 1.00 94.06 81 LEU A N 1
ATOM 615 C CA . LEU A 1 81 ? 7.344 -2.772 5.475 1.00 94.06 81 LEU A CA 1
ATOM 616 C C . LEU A 1 81 ? 8.739 -3.019 4.893 1.00 94.06 81 LEU A C 1
ATOM 618 O O . LEU A 1 81 ? 8.856 -3.459 3.752 1.00 94.06 81 LEU A O 1
ATOM 622 N N . ALA A 1 82 ? 9.798 -2.797 5.673 1.00 93.62 82 ALA A N 1
ATOM 623 C CA . ALA A 1 82 ? 11.179 -3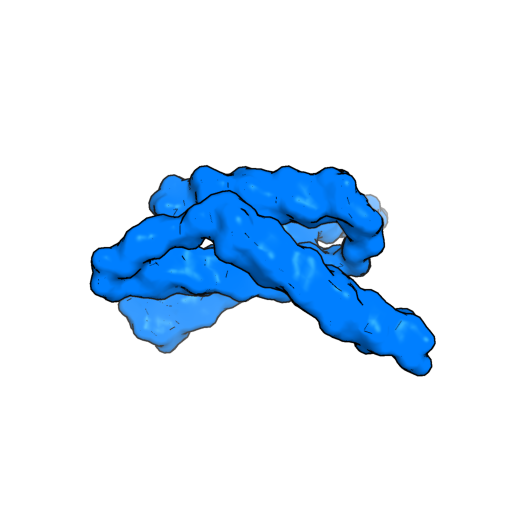.007 5.242 1.00 93.62 82 ALA A CA 1
ATOM 624 C C . ALA A 1 82 ? 11.444 -4.469 4.870 1.00 93.62 82 ALA A C 1
ATOM 626 O O . ALA A 1 82 ? 12.034 -4.743 3.824 1.00 93.62 82 ALA A O 1
ATOM 627 N N . SER A 1 83 ? 10.957 -5.405 5.690 1.00 93.44 83 SER A N 1
ATOM 628 C CA . SER A 1 83 ? 11.086 -6.842 5.431 1.00 93.44 83 SER A CA 1
ATOM 629 C C . SER A 1 83 ? 10.357 -7.241 4.149 1.00 93.44 83 SER A C 1
ATOM 631 O O . SER A 1 83 ? 10.909 -7.962 3.320 1.00 93.44 83 SER A O 1
ATOM 633 N N . PHE A 1 84 ? 9.137 -6.739 3.954 1.00 92.69 84 PHE A N 1
ATOM 634 C CA . PHE A 1 84 ? 8.358 -6.997 2.750 1.00 92.69 84 PHE A CA 1
ATOM 635 C C . PHE A 1 84 ? 9.031 -6.435 1.495 1.00 92.69 84 PHE A C 1
ATOM 637 O O . PHE A 1 84 ? 9.212 -7.170 0.526 1.00 92.69 84 PHE A O 1
ATOM 644 N N . VAL A 1 85 ? 9.444 -5.163 1.513 1.00 90.75 85 VAL A N 1
ATOM 645 C CA . VAL A 1 85 ? 10.094 -4.512 0.366 1.00 90.75 85 VAL A CA 1
ATOM 646 C C . VAL A 1 85 ? 11.410 -5.208 0.011 1.00 90.75 85 VAL A C 1
ATOM 648 O O . VAL A 1 85 ? 11.682 -5.406 -1.172 1.00 90.75 85 VAL A O 1
ATOM 651 N N . ASP A 1 86 ? 12.215 -5.626 0.993 1.00 90.44 86 ASP A N 1
ATOM 652 C CA . ASP A 1 86 ? 13.455 -6.371 0.737 1.00 90.44 86 ASP A CA 1
ATOM 653 C C . ASP A 1 86 ? 13.183 -7.741 0.096 1.00 90.44 86 ASP A C 1
ATOM 655 O O . ASP A 1 86 ? 13.773 -8.073 -0.936 1.00 90.44 86 ASP A O 1
ATOM 659 N N . VAL A 1 87 ? 12.246 -8.519 0.648 1.00 88.62 87 VAL A N 1
ATOM 660 C CA . VAL A 1 87 ? 11.866 -9.824 0.082 1.00 88.62 87 VAL A CA 1
ATOM 661 C C . VAL A 1 87 ? 11.300 -9.663 -1.325 1.00 88.62 87 VAL A C 1
ATOM 663 O O . VAL A 1 87 ? 11.716 -10.379 -2.238 1.00 88.62 87 VAL A O 1
ATOM 666 N N . PHE A 1 88 ? 10.395 -8.706 -1.525 1.00 87.75 88 PHE A N 1
ATOM 667 C CA . PHE A 1 88 ? 9.771 -8.470 -2.820 1.00 87.75 88 PHE A CA 1
ATOM 668 C C . PHE A 1 88 ? 10.793 -8.011 -3.860 1.00 87.75 88 PHE A C 1
ATOM 670 O O . PHE A 1 88 ? 10.805 -8.518 -4.981 1.00 87.75 88 PHE A O 1
ATOM 677 N N . ARG A 1 89 ? 11.726 -7.132 -3.476 1.00 84.06 89 ARG A N 1
ATOM 678 C CA . ARG A 1 89 ? 12.843 -6.723 -4.332 1.00 84.06 89 ARG A CA 1
ATOM 679 C C . ARG A 1 89 ? 13.672 -7.927 -4.768 1.00 84.06 89 ARG A C 1
ATOM 681 O O . ARG A 1 89 ? 13.952 -8.049 -5.953 1.00 84.06 89 ARG A O 1
ATOM 688 N N . ARG A 1 90 ? 14.046 -8.826 -3.851 1.00 84.50 90 ARG A N 1
ATOM 689 C CA . ARG A 1 90 ? 14.824 -10.034 -4.186 1.00 84.50 90 ARG A CA 1
ATOM 690 C C . ARG A 1 90 ? 14.056 -10.975 -5.108 1.00 84.50 90 ARG A C 1
ATOM 692 O O . ARG A 1 90 ? 14.623 -11.425 -6.098 1.00 84.50 90 ARG A O 1
ATOM 699 N N . PHE A 1 91 ? 12.784 -11.228 -4.804 1.00 84.69 91 PHE A N 1
ATOM 700 C CA . PHE A 1 91 ? 11.910 -12.076 -5.615 1.00 84.69 91 PHE A CA 1
ATOM 701 C C . PHE A 1 91 ? 11.788 -11.549 -7.044 1.00 84.69 91 PHE A C 1
ATOM 703 O O . PHE A 1 91 ? 11.965 -12.280 -8.018 1.00 84.69 91 PHE A O 1
ATOM 710 N N . MET A 1 92 ? 11.536 -10.254 -7.185 1.00 80.00 92 MET A N 1
ATOM 711 C CA . MET A 1 92 ? 11.396 -9.686 -8.508 1.00 80.00 92 MET A CA 1
ATOM 712 C C . MET A 1 92 ? 12.751 -9.561 -9.226 1.00 80.00 92 MET A C 1
ATOM 714 O O . MET A 1 92 ? 12.814 -9.759 -10.433 1.00 80.00 92 MET A O 1
ATOM 718 N N . ASN A 1 93 ? 13.853 -9.331 -8.500 1.00 74.62 93 ASN A N 1
ATOM 719 C CA . ASN A 1 93 ? 15.203 -9.354 -9.067 1.00 74.62 93 ASN A CA 1
ATOM 720 C C . ASN A 1 93 ? 15.569 -10.727 -9.649 1.00 74.62 93 ASN A C 1
ATOM 722 O O . ASN A 1 93 ? 16.161 -10.788 -10.722 1.00 74.62 93 ASN A O 1
ATOM 726 N N . SER A 1 94 ? 15.179 -11.827 -8.991 1.00 69.75 94 SER A N 1
ATOM 727 C CA . SER A 1 94 ? 15.317 -13.162 -9.591 1.00 69.75 94 SER A CA 1
ATOM 728 C C . SER A 1 94 ? 14.474 -13.328 -10.854 1.00 69.75 94 SER A C 1
ATOM 730 O O . SER A 1 94 ? 14.896 -14.025 -11.762 1.00 69.75 94 SER A O 1
ATOM 732 N N . TRP A 1 95 ? 13.332 -12.644 -10.954 1.00 62.53 95 TRP A N 1
ATOM 733 C CA . TRP A 1 95 ? 12.455 -12.726 -12.122 1.00 62.53 95 TRP A CA 1
ATOM 734 C C . TRP A 1 95 ? 12.906 -11.840 -13.302 1.00 62.53 95 TRP A C 1
ATOM 736 O O . TRP A 1 95 ? 12.547 -12.114 -14.441 1.00 62.53 95 TRP A O 1
ATOM 746 N N . TRP A 1 96 ? 13.694 -10.784 -13.066 1.00 63.47 96 TRP A N 1
ATOM 747 C CA . TRP A 1 96 ? 14.227 -9.919 -14.137 1.00 63.47 96 TRP A CA 1
ATOM 748 C C . TRP A 1 96 ? 15.573 -10.357 -14.709 1.00 63.47 96 TRP A C 1
ATOM 750 O O . TRP A 1 96 ? 15.978 -9.845 -15.752 1.00 63.47 96 TRP A O 1
ATOM 760 N N . HIS A 1 97 ? 16.289 -11.235 -14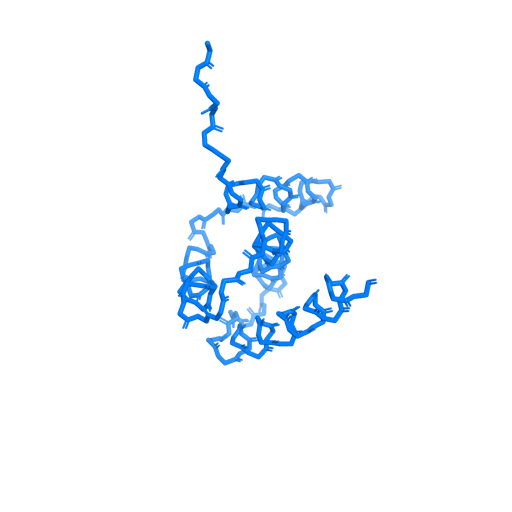.011 1.00 59.94 97 HIS A N 1
ATOM 761 C CA . HIS A 1 97 ? 17.591 -11.741 -14.443 1.00 59.94 97 HIS A CA 1
ATOM 762 C C . HIS A 1 97 ? 17.541 -13.170 -15.013 1.00 59.94 97 HIS A C 1
ATOM 764 O O . HIS A 1 97 ? 18.593 -13.694 -15.382 1.00 59.94 97 HIS A O 1
ATOM 770 N N . GLU A 1 98 ? 16.347 -13.763 -15.109 1.00 45.19 98 GLU A N 1
ATOM 771 C CA . GLU A 1 98 ? 16.039 -14.950 -15.926 1.00 45.19 98 GLU A CA 1
ATOM 772 C C . GLU A 1 98 ? 15.536 -14.542 -17.318 1.00 45.19 98 GLU A C 1
ATOM 774 O O . GLU A 1 98 ? 15.957 -15.194 -18.302 1.00 45.19 98 GLU A O 1
#

Radius of gyration: 13.84 Å; Cα contacts (8 Å, |Δi|>4): 83; chains: 1; bounding box: 35×29×43 Å